Protein AF-D8U3E8-F1 (afdb_monomer)

Nearest PDB structures (foldseek):
  8pfc-assembly4_H  TM=7.923E-01  e=2.607E-06  Arabidopsis thaliana
  8j49-assembly1_A  TM=7.914E-01  e=9.237E-06  Arabidopsis thaliana
  8j4b-assembly1_B  TM=7.544E-01  e=9.237E-06  Arabidopsis thaliana
  8j4b-assembly1_D  TM=7.466E-01  e=3.273E-05  Arabidopsis thaliana
  1ul4-assembly1_A  TM=6.889E-01  e=1.798E-05  Arabidopsis thaliana

Sequence (84 aa):
QVQGCNRSLQNSKLYYQRFKLCEDHLKAPAISIDGVLSRLCQQCGRFHELSAFEGKKRTCRAQLDRIRKAKELRRRKAGGSGGS

Radius of gyration: 18.61 Å; Cα contacts (8 Å, |Δi|>4): 84; chains: 1; bounding box: 44×24×57 Å

InterPro domains:
  IPR004333 SBP domain [PF03110] (1-76)
  IPR004333 SBP domain [PS51141] (1-74)
  IPR036893 SBP domain superfamily [G3DSA:4.10.1100.10] (1-61)
  IPR036893 SBP domain superfamily [SSF103612] (1-71)
  IPR044817 Squamosa promoter-binding-like protein [PTHR31251] (1-77)

Structure (mmCIF, N/CA/C/O backbone):
data_AF-D8U3E8-F1
#
_entry.id   AF-D8U3E8-F1
#
loop_
_atom_site.group_PDB
_atom_site.id
_atom_site.type_symbol
_atom_site.label_atom_id
_atom_site.label_alt_id
_atom_site.label_comp_id
_atom_site.label_asym_id
_atom_site.label_entity_id
_atom_site.label_seq_id
_atom_site.pdbx_PDB_ins_code
_atom_site.Cartn_x
_atom_site.Cartn_y
_atom_site.Cartn_z
_atom_site.occupancy
_atom_site.B_iso_or_equiv
_atom_site.auth_seq_id
_atom_site.auth_comp_id
_atom_site.auth_asym_id
_atom_site.auth_atom_id
_atom_site.pdbx_PDB_model_num
ATOM 1 N N . GLN A 1 1 ? -12.931 7.038 7.669 1.00 58.09 1 GLN A N 1
ATOM 2 C CA . GLN A 1 1 ? -12.817 6.117 8.820 1.00 58.09 1 GLN A CA 1
ATOM 3 C C . GLN A 1 1 ? -13.130 4.730 8.281 1.00 58.09 1 GLN A C 1
ATOM 5 O O . GLN A 1 1 ? -13.979 4.643 7.406 1.00 58.09 1 GLN A O 1
ATOM 10 N N . VAL A 1 2 ? -12.392 3.691 8.678 1.00 64.06 2 VAL A N 1
ATOM 11 C CA . VAL A 1 2 ? -12.617 2.310 8.190 1.00 64.06 2 VAL A CA 1
ATOM 12 C C . VAL A 1 2 ? -14.034 1.884 8.565 1.00 64.06 2 VAL A C 1
ATOM 14 O O . VAL A 1 2 ? -14.437 2.111 9.709 1.00 64.06 2 VAL A O 1
ATOM 17 N N . GLN A 1 3 ? -14.788 1.299 7.633 1.00 58.88 3 GLN A N 1
ATOM 18 C CA . GLN A 1 3 ? -16.135 0.829 7.958 1.00 58.88 3 GLN A CA 1
ATOM 19 C C . GLN A 1 3 ? -16.050 -0.263 9.031 1.00 58.88 3 GLN A C 1
ATOM 21 O O . GLN A 1 3 ? -15.240 -1.181 8.929 1.00 58.88 3 GLN A O 1
ATOM 26 N N . GLY A 1 4 ? -16.851 -0.127 10.091 1.00 60.94 4 GLY A N 1
ATOM 27 C CA . GLY A 1 4 ? -16.850 -1.045 11.235 1.00 60.94 4 GLY A CA 1
ATOM 28 C C . GLY A 1 4 ? -15.752 -0.796 12.277 1.00 60.94 4 GLY A C 1
ATOM 29 O O . GLY A 1 4 ? -15.727 -1.471 13.304 1.00 60.94 4 GLY A O 1
ATOM 30 N N . CYS A 1 5 ? -14.864 0.185 12.079 1.00 67.25 5 CYS A N 1
ATOM 31 C CA . CYS A 1 5 ? -13.874 0.551 13.089 1.00 67.25 5 CYS A CA 1
ATOM 32 C C . CYS A 1 5 ? -14.370 1.719 13.955 1.00 67.25 5 CYS A C 1
ATOM 34 O O . CYS A 1 5 ? -14.274 2.886 13.567 1.00 67.25 5 CYS A O 1
ATOM 36 N N . ASN A 1 6 ? -14.830 1.394 15.165 1.00 64.81 6 ASN A N 1
ATOM 37 C CA . ASN A 1 6 ? -15.172 2.355 16.225 1.00 64.81 6 ASN A CA 1
ATOM 38 C C . ASN A 1 6 ? -14.017 2.571 17.221 1.00 64.81 6 ASN A C 1
ATOM 40 O O . ASN A 1 6 ? -14.228 3.024 18.343 1.00 64.81 6 ASN A O 1
ATOM 44 N N . ARG A 1 7 ? -12.781 2.209 16.849 1.00 70.44 7 ARG A N 1
ATOM 45 C CA . ARG A 1 7 ? -11.626 2.350 17.743 1.00 70.44 7 ARG A CA 1
ATOM 46 C C . ARG A 1 7 ? -11.314 3.838 17.922 1.00 70.44 7 ARG A C 1
ATOM 48 O O . ARG A 1 7 ? -10.951 4.512 16.956 1.00 70.44 7 ARG A O 1
ATOM 55 N N . SER A 1 8 ? -11.426 4.343 19.148 1.00 68.06 8 SER A N 1
ATOM 56 C CA . SER A 1 8 ? -11.093 5.733 19.465 1.00 68.06 8 SER A CA 1
ATOM 57 C C . SER A 1 8 ? -9.620 6.024 19.169 1.00 68.06 8 SER A C 1
ATOM 59 O O . SER A 1 8 ? -8.722 5.538 19.851 1.00 68.06 8 SER A O 1
ATOM 61 N N . LEU A 1 9 ? -9.365 6.873 18.171 1.00 72.12 9 LEU A N 1
ATOM 62 C CA . LEU A 1 9 ? -8.024 7.384 17.836 1.00 72.12 9 LEU A CA 1
ATOM 63 C C . LEU A 1 9 ? -7.547 8.480 18.805 1.00 72.12 9 LEU A C 1
ATOM 65 O O . LEU A 1 9 ? -6.462 9.030 18.633 1.00 72.12 9 LEU A O 1
ATOM 69 N N . GLN A 1 10 ? -8.358 8.783 19.821 1.00 67.25 10 GLN A N 1
ATOM 70 C CA . GLN A 1 10 ? -8.209 9.893 20.762 1.00 67.25 10 GLN A CA 1
ATOM 71 C C . GLN A 1 10 ? -6.890 9.851 21.557 1.00 67.25 10 GLN A C 1
ATOM 73 O O . GLN A 1 10 ? -6.357 10.899 21.895 1.00 67.25 10 GLN A O 1
ATOM 78 N N . ASN A 1 11 ? -6.327 8.656 21.783 1.00 66.94 11 ASN A N 1
ATOM 79 C CA . ASN A 1 11 ? -5.015 8.440 22.421 1.00 66.94 11 ASN A CA 1
ATOM 80 C C . ASN A 1 11 ? -3.960 7.846 21.463 1.00 66.94 11 ASN A C 1
ATOM 82 O O . ASN A 1 11 ? -2.921 7.341 21.880 1.00 66.94 11 ASN A O 1
ATOM 86 N N . SER A 1 12 ? -4.220 7.856 20.154 1.00 75.44 12 SER A N 1
ATOM 87 C CA . SER A 1 12 ? -3.285 7.321 19.159 1.00 75.44 12 SER A CA 1
ATOM 88 C C . SER A 1 12 ? -2.317 8.400 18.665 1.00 75.44 12 SER A C 1
ATOM 90 O O . SER A 1 12 ? -2.675 9.572 18.562 1.00 75.44 12 SER A O 1
ATOM 92 N N . LYS A 1 13 ? -1.090 8.003 18.292 1.00 78.06 13 LYS A N 1
ATOM 93 C CA . LYS A 1 13 ? -0.097 8.896 17.657 1.00 78.06 13 LYS A CA 1
ATOM 94 C C . LYS A 1 13 ? -0.711 9.677 16.483 1.00 78.06 13 LYS A C 1
ATOM 96 O O . LYS A 1 13 ? -1.504 9.129 15.721 1.00 78.06 13 LYS A O 1
ATOM 101 N N . LEU A 1 14 ? -0.261 10.918 16.280 1.00 77.12 14 LEU A N 1
ATOM 102 C CA . LEU A 1 14 ? -0.684 11.824 15.193 1.00 77.12 14 LEU A CA 1
ATOM 103 C C . LEU A 1 14 ? -0.746 11.162 13.808 1.00 77.12 14 LEU A C 1
ATOM 105 O O . LEU A 1 14 ? -1.633 11.461 13.015 1.00 77.12 14 LEU A O 1
ATOM 109 N N . TYR A 1 15 ? 0.165 10.228 13.530 1.00 73.00 15 TYR A N 1
ATOM 110 C CA . TYR A 1 15 ? 0.165 9.434 12.303 1.00 73.00 15 TYR A CA 1
ATOM 111 C C . TYR A 1 15 ? -1.168 8.689 12.091 1.00 73.00 15 TYR A C 1
ATOM 113 O O . TYR A 1 15 ? -1.804 8.833 11.052 1.00 73.00 15 TYR A O 1
ATOM 121 N N . TYR A 1 16 ? -1.649 7.974 13.107 1.00 77.00 16 TYR A N 1
ATOM 122 C CA . TYR A 1 16 ? -2.909 7.224 13.088 1.00 77.00 16 TYR A CA 1
ATOM 123 C C . TYR A 1 16 ? -4.129 8.137 12.935 1.00 77.00 16 TYR A C 1
ATOM 125 O O . TYR A 1 16 ? -5.043 7.843 12.164 1.00 77.00 16 TYR A O 1
ATOM 133 N N . GLN A 1 17 ? -4.109 9.291 13.607 1.00 74.81 17 GLN A N 1
ATOM 134 C CA . GLN A 1 17 ? -5.167 10.297 13.499 1.00 74.81 17 GLN A CA 1
ATOM 135 C C . GLN A 1 17 ? -5.236 10.898 12.090 1.00 74.81 17 GLN A C 1
ATOM 137 O O . GLN A 1 17 ? -6.321 11.028 11.526 1.00 74.81 17 GLN A O 1
ATOM 142 N N . ARG A 1 18 ? -4.078 11.183 11.478 1.00 75.06 18 ARG A N 1
ATOM 143 C CA . ARG A 1 18 ? -3.987 11.745 10.124 1.00 75.06 18 ARG A CA 1
ATOM 144 C C . ARG A 1 18 ? -4.544 10.799 9.061 1.00 75.06 18 ARG A C 1
ATOM 146 O O . ARG A 1 18 ? -5.228 11.252 8.149 1.00 75.06 18 ARG A O 1
ATOM 153 N N . PHE A 1 19 ? -4.289 9.497 9.188 1.00 72.06 19 PHE A N 1
ATOM 154 C CA . PHE A 1 19 ? -4.854 8.488 8.283 1.00 72.06 19 PHE A CA 1
ATOM 155 C C . PHE A 1 19 ? -6.254 8.014 8.699 1.00 72.06 19 PHE A C 1
ATOM 157 O O . PHE A 1 19 ? -6.906 7.306 7.937 1.00 72.06 19 PHE A O 1
ATOM 164 N N . LYS A 1 20 ? -6.744 8.423 9.878 1.00 74.50 20 LYS A N 1
ATOM 165 C CA . LYS A 1 20 ? -7.972 7.914 10.506 1.00 74.50 20 LYS A CA 1
ATOM 166 C C . LYS A 1 20 ? -7.993 6.377 10.605 1.00 74.50 20 LYS A C 1
ATOM 168 O O . LYS A 1 20 ? -9.027 5.750 10.360 1.00 74.50 20 LYS A O 1
ATOM 173 N N . LEU A 1 21 ? -6.847 5.785 10.951 1.00 76.94 21 LEU A N 1
ATOM 174 C CA . LEU A 1 21 ? -6.624 4.340 11.084 1.00 76.94 21 LEU A CA 1
ATOM 175 C C . LEU A 1 21 ? -6.009 4.032 12.447 1.00 76.94 21 LEU A C 1
ATOM 177 O O . LEU A 1 21 ? -5.082 4.724 12.850 1.00 76.94 21 LEU A O 1
ATOM 181 N N . CYS A 1 22 ? -6.466 2.982 13.132 1.00 80.31 22 CYS A N 1
ATOM 182 C CA . CYS A 1 22 ? -5.801 2.510 14.352 1.00 80.31 22 CYS A CA 1
ATOM 183 C C . CYS A 1 22 ? -4.548 1.680 14.017 1.00 80.31 22 CYS A C 1
ATOM 185 O O . CYS A 1 22 ? -4.343 1.302 12.861 1.00 80.31 22 CYS A O 1
ATOM 187 N N . GLU A 1 23 ? -3.716 1.374 15.020 1.00 81.06 23 GLU A N 1
ATOM 188 C CA . GLU A 1 23 ? -2.482 0.609 14.789 1.00 81.06 23 GLU A CA 1
ATOM 189 C C . GLU A 1 23 ? -2.745 -0.771 14.175 1.00 81.06 23 GLU A C 1
ATOM 191 O O . GLU A 1 23 ? -1.997 -1.195 13.296 1.00 81.06 23 GLU A O 1
ATOM 196 N N . ASP A 1 24 ? -3.827 -1.440 14.592 1.00 80.38 24 ASP A N 1
ATOM 197 C CA . ASP A 1 24 ? -4.187 -2.768 14.096 1.00 80.38 24 ASP A CA 1
ATOM 198 C C . ASP A 1 24 ? -4.447 -2.728 12.595 1.00 80.38 24 ASP A C 1
ATOM 200 O O . ASP 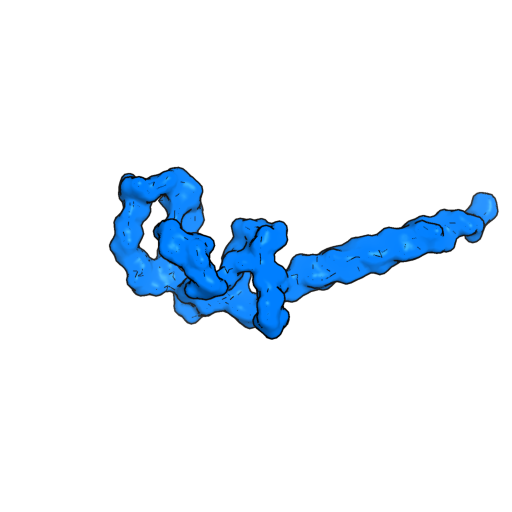A 1 24 ? -3.887 -3.522 11.852 1.00 80.38 24 ASP A O 1
ATOM 204 N N . HIS A 1 25 ? -5.229 -1.751 12.126 1.00 79.62 25 HIS A N 1
ATOM 205 C CA . HIS A 1 25 ? -5.519 -1.575 10.701 1.00 79.62 25 HIS A CA 1
ATOM 206 C C . HIS A 1 25 ? -4.273 -1.199 9.895 1.00 79.62 25 HIS A C 1
ATOM 208 O O . HIS A 1 25 ? -4.184 -1.505 8.708 1.00 79.62 25 HIS A O 1
ATOM 214 N N . LEU A 1 26 ? -3.301 -0.549 10.531 1.00 78.75 26 LEU A N 1
ATOM 215 C CA . LEU A 1 26 ? -2.041 -0.199 9.890 1.00 78.75 26 LEU A CA 1
ATOM 216 C C . LEU A 1 26 ? -1.083 -1.393 9.784 1.00 78.75 26 LEU A C 1
ATOM 218 O O . LEU A 1 26 ? -0.330 -1.491 8.816 1.00 78.75 26 LEU A O 1
ATOM 222 N N . LYS A 1 27 ? -1.137 -2.311 10.755 1.00 80.31 27 LYS A N 1
ATOM 223 C CA . LYS A 1 27 ? -0.409 -3.591 10.753 1.00 80.31 27 LYS A CA 1
ATOM 224 C C . LYS A 1 27 ? -1.141 -4.695 9.982 1.00 80.31 27 LYS A C 1
ATOM 226 O O . LYS A 1 27 ? -0.517 -5.685 9.601 1.00 80.31 27 LYS A O 1
ATOM 231 N N . ALA A 1 28 ? -2.442 -4.545 9.755 1.00 83.94 28 ALA A N 1
ATOM 232 C CA . ALA A 1 28 ? -3.272 -5.548 9.113 1.00 83.94 28 ALA A CA 1
ATOM 233 C C . ALA A 1 28 ? -2.864 -5.773 7.645 1.00 83.94 28 ALA A C 1
ATOM 235 O O . ALA A 1 28 ? -2.498 -4.836 6.930 1.00 83.94 28 ALA A O 1
ATOM 236 N N . PRO A 1 29 ? -2.970 -7.018 7.146 1.00 81.75 29 PRO A N 1
ATOM 237 C CA . PRO A 1 29 ? -2.638 -7.335 5.760 1.00 81.75 29 PRO A CA 1
ATOM 238 C C . PRO A 1 29 ? -3.642 -6.752 4.750 1.00 81.75 29 PRO A C 1
ATOM 240 O O . PRO A 1 29 ? -3.285 -6.578 3.584 1.00 81.75 29 PRO A O 1
ATOM 243 N N . ALA A 1 30 ? -4.886 -6.496 5.159 1.00 86.19 30 ALA A N 1
ATOM 244 C CA . ALA A 1 30 ? -5.927 -5.820 4.386 1.00 86.19 30 ALA A CA 1
ATOM 245 C C . ALA A 1 30 ? -7.026 -5.301 5.329 1.00 86.19 30 ALA A C 1
ATOM 247 O O . ALA A 1 30 ? -7.246 -5.885 6.388 1.00 86.19 30 ALA A O 1
ATOM 248 N N . ILE A 1 31 ? -7.697 -4.215 4.943 1.00 85.81 31 ILE A N 1
ATOM 249 C CA . ILE A 1 31 ? -8.715 -3.504 5.726 1.00 85.81 31 ILE A CA 1
ATOM 250 C C . ILE A 1 31 ? -9.843 -3.018 4.810 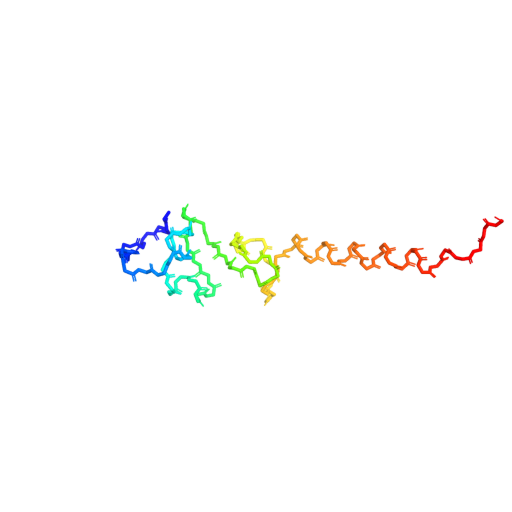1.00 85.81 31 ILE A C 1
ATOM 252 O O . ILE A 1 31 ? -9.585 -2.737 3.647 1.00 85.81 31 ILE A O 1
ATOM 256 N N . SER A 1 32 ? -11.077 -2.886 5.302 1.00 86.25 32 SER A N 1
ATOM 257 C CA . SER A 1 32 ? -12.210 -2.437 4.472 1.00 86.25 32 SER A CA 1
ATOM 258 C C . SER A 1 32 ? -12.462 -0.932 4.623 1.00 86.25 32 SER A C 1
ATOM 260 O O . SER A 1 32 ? -13.026 -0.475 5.617 1.00 86.25 32 SER A O 1
ATOM 262 N N . ILE A 1 33 ? -12.018 -0.132 3.655 1.00 81.81 33 ILE A N 1
ATOM 263 C CA . ILE A 1 33 ? -12.212 1.324 3.648 1.00 81.81 33 ILE A CA 1
ATOM 264 C C . ILE A 1 33 ? -13.423 1.620 2.771 1.00 81.81 33 ILE A C 1
ATOM 266 O O . ILE A 1 33 ? -13.396 1.313 1.588 1.00 81.81 33 ILE A O 1
ATOM 270 N N . ASP A 1 34 ? -14.472 2.210 3.346 1.00 79.75 34 ASP A N 1
ATOM 271 C CA . ASP A 1 34 ? -15.690 2.575 2.603 1.00 79.75 34 ASP A CA 1
ATOM 272 C C . ASP A 1 34 ? -16.379 1.388 1.893 1.00 79.75 34 ASP A C 1
ATOM 274 O O . ASP A 1 34 ? -16.929 1.514 0.809 1.00 79.75 34 ASP A O 1
ATOM 278 N N . GLY A 1 35 ? -16.305 0.192 2.489 1.00 82.38 35 GLY A N 1
ATOM 279 C CA . GLY A 1 35 ? -16.819 -1.044 1.880 1.00 82.38 35 GLY A CA 1
ATOM 280 C C . GLY A 1 35 ? -15.869 -1.683 0.861 1.00 82.38 35 GLY A C 1
ATOM 281 O O . GLY A 1 35 ? -16.147 -2.770 0.360 1.00 82.38 35 GLY A O 1
ATOM 282 N N . VAL A 1 36 ? -14.718 -1.059 0.601 1.00 87.12 36 VAL A N 1
ATOM 283 C CA . VAL A 1 36 ? -13.721 -1.554 -0.343 1.00 87.12 36 VAL A CA 1
ATOM 284 C C . VAL A 1 36 ? -12.506 -2.117 0.384 1.00 87.12 36 VAL A C 1
ATOM 286 O O . VAL A 1 36 ? -11.778 -1.427 1.108 1.00 87.12 36 VAL A O 1
ATOM 289 N N . LEU A 1 37 ? -12.242 -3.399 0.142 1.00 88.62 37 LEU A N 1
ATOM 290 C CA . LEU A 1 37 ? -11.062 -4.085 0.648 1.00 88.62 37 LEU A CA 1
ATOM 291 C C . LEU A 1 37 ? -9.788 -3.434 0.098 1.00 88.62 37 LEU A C 1
ATOM 293 O O . LEU A 1 37 ? -9.513 -3.474 -1.096 1.00 88.62 37 LEU A O 1
ATOM 297 N N . SER A 1 38 ? -8.987 -2.866 0.990 1.00 89.62 38 SER A N 1
ATOM 298 C CA . SER A 1 38 ? -7.776 -2.107 0.708 1.00 89.62 38 SER A CA 1
ATOM 299 C C . SER A 1 38 ? -6.574 -2.672 1.464 1.00 89.62 38 SER A C 1
ATOM 301 O O . SER A 1 38 ? -6.675 -3.124 2.599 1.00 89.62 38 SER A O 1
ATOM 303 N N . ARG A 1 39 ? -5.394 -2.632 0.852 1.00 89.62 39 ARG A N 1
ATOM 304 C CA . ARG A 1 39 ? -4.121 -3.110 1.402 1.00 89.62 39 ARG A CA 1
ATOM 305 C C . ARG A 1 39 ? -3.064 -2.011 1.312 1.00 89.62 39 ARG A C 1
ATOM 307 O O . ARG A 1 39 ? -3.003 -1.265 0.335 1.00 89.62 39 ARG A O 1
ATOM 314 N N . LEU A 1 40 ? -2.211 -1.914 2.332 1.00 85.81 40 LEU A N 1
ATOM 315 C CA . LEU A 1 40 ? -1.089 -0.977 2.354 1.00 85.81 40 LEU A CA 1
ATOM 316 C C . LEU A 1 40 ? 0.012 -1.446 1.394 1.00 85.81 40 LEU A C 1
ATOM 318 O O . LEU A 1 40 ? 0.569 -2.535 1.543 1.00 85.81 40 LEU A O 1
ATOM 322 N N . CYS A 1 41 ? 0.353 -0.616 0.412 1.00 89.62 41 CYS A N 1
ATOM 323 C CA . CYS A 1 41 ? 1.474 -0.886 -0.480 1.00 89.62 41 CYS A CA 1
ATOM 324 C C . CYS A 1 41 ? 2.794 -0.509 0.203 1.00 89.62 41 CYS A C 1
ATOM 326 O O . CYS A 1 41 ? 3.002 0.659 0.533 1.00 89.62 41 CYS A O 1
ATOM 328 N N . GLN A 1 42 ? 3.717 -1.470 0.340 1.00 85.19 42 GLN A N 1
ATOM 329 C CA . GLN A 1 42 ? 5.016 -1.239 0.994 1.00 85.19 42 GLN A CA 1
ATOM 330 C C . GLN A 1 42 ? 5.879 -0.184 0.287 1.00 85.19 42 GLN A C 1
ATOM 332 O O . GLN A 1 42 ? 6.588 0.562 0.947 1.00 85.19 42 GLN A O 1
ATOM 337 N N . GLN A 1 43 ? 5.812 -0.101 -1.044 1.00 88.38 43 GLN A N 1
ATOM 338 C CA . GLN A 1 43 ? 6.605 0.867 -1.813 1.00 88.38 43 GLN A CA 1
ATOM 339 C C . GLN A 1 43 ? 5.978 2.263 -1.847 1.00 88.38 43 GLN A C 1
ATOM 341 O O . GLN A 1 43 ? 6.692 3.249 -1.983 1.00 88.38 43 GLN A O 1
ATOM 346 N N . CYS A 1 44 ? 4.648 2.355 -1.786 1.00 88.38 44 CYS A N 1
ATOM 347 C CA . CYS A 1 44 ? 3.954 3.638 -1.904 1.00 88.38 44 CYS A CA 1
ATOM 348 C C . CYS A 1 44 ? 3.656 4.274 -0.543 1.00 88.38 44 CYS A C 1
ATOM 350 O O . CYS A 1 44 ? 3.415 5.476 -0.485 1.00 88.38 44 CYS A O 1
ATOM 352 N N . GLY A 1 45 ? 3.599 3.478 0.533 1.00 86.00 45 GLY A N 1
ATOM 353 C CA . GLY A 1 45 ? 3.159 3.945 1.850 1.00 86.00 45 GLY A CA 1
ATOM 354 C C . GLY A 1 45 ? 1.698 4.412 1.868 1.00 86.00 45 GLY A C 1
ATOM 355 O O . GLY A 1 45 ? 1.324 5.242 2.691 1.00 86.00 45 GLY A O 1
ATOM 356 N N . ARG A 1 46 ? 0.876 3.923 0.930 1.00 85.56 46 ARG A N 1
ATOM 357 C CA . ARG A 1 46 ? -0.546 4.266 0.787 1.00 85.56 46 ARG A CA 1
ATOM 358 C C . ARG A 1 46 ? -1.396 3.013 0.621 1.00 85.56 46 ARG A C 1
ATOM 360 O O . ARG A 1 46 ? -0.920 1.991 0.117 1.00 85.56 46 ARG A O 1
ATOM 367 N N . PHE A 1 47 ? -2.646 3.111 1.057 1.00 86.88 47 PHE A N 1
ATOM 368 C CA . PHE A 1 47 ? -3.646 2.072 0.858 1.00 86.88 47 PHE A CA 1
ATOM 369 C C . PHE A 1 47 ? -4.152 2.120 -0.579 1.00 86.88 47 PHE A C 1
ATOM 371 O O . PHE A 1 47 ? -4.480 3.185 -1.097 1.00 86.88 47 PHE A O 1
ATOM 378 N N . HIS A 1 48 ? -4.186 0.955 -1.208 1.00 90.31 48 HIS A N 1
ATOM 379 C CA . HIS A 1 48 ? -4.814 0.743 -2.503 1.00 90.31 48 HIS A CA 1
ATOM 380 C C . HIS A 1 48 ? -5.811 -0.398 -2.369 1.00 90.31 48 HIS A C 1
ATOM 382 O O . HIS A 1 48 ? -5.651 -1.241 -1.490 1.00 90.31 48 HIS A O 1
ATOM 388 N N . GLU A 1 49 ? -6.807 -0.462 -3.239 1.00 90.62 49 GLU A N 1
ATOM 389 C CA . GLU A 1 49 ? -7.732 -1.594 -3.269 1.00 90.62 49 GLU A CA 1
ATOM 390 C C . GLU A 1 49 ? -6.987 -2.909 -3.477 1.00 90.62 49 GLU A C 1
ATOM 392 O O . GLU A 1 49 ? -5.977 -2.954 -4.181 1.00 90.62 49 GLU A O 1
ATOM 397 N N . LEU A 1 50 ? -7.495 -3.996 -2.904 1.00 89.25 50 LEU A N 1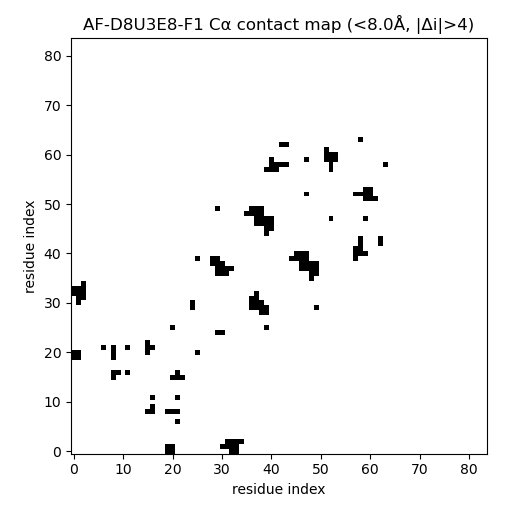
ATOM 398 C CA . LEU A 1 50 ? -6.955 -5.341 -3.086 1.00 89.25 50 LEU A CA 1
ATOM 399 C C . LEU A 1 50 ? -6.902 -5.724 -4.572 1.00 89.25 50 LEU A C 1
ATOM 401 O O . LEU A 1 50 ? -5.920 -6.329 -4.995 1.00 89.25 50 LEU A O 1
ATOM 40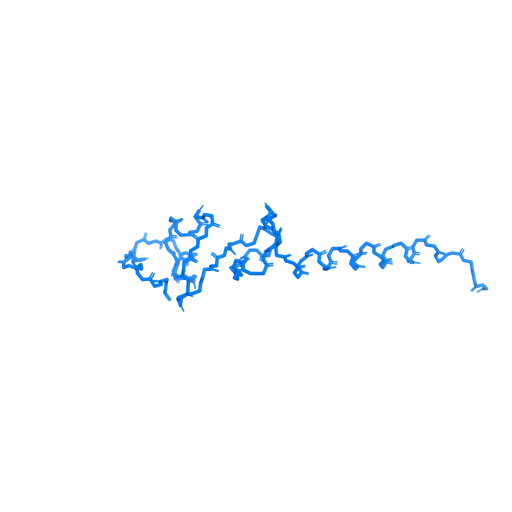5 N N . SER A 1 51 ? -7.868 -5.259 -5.369 1.00 89.75 51 SER A N 1
ATOM 406 C CA . SER A 1 51 ? -7.896 -5.385 -6.834 1.00 89.75 51 SER A CA 1
ATOM 407 C C . SER A 1 51 ? -6.702 -4.726 -7.538 1.00 89.75 51 SER A C 1
ATOM 409 O O . SER A 1 51 ? -6.332 -5.124 -8.639 1.00 89.75 51 SER A O 1
ATOM 411 N N . ALA A 1 52 ? -6.053 -3.738 -6.912 1.00 90.00 52 ALA A N 1
ATOM 412 C CA . ALA A 1 52 ? -4.855 -3.094 -7.447 1.00 90.00 52 ALA A CA 1
ATOM 413 C C . ALA A 1 52 ? -3.563 -3.889 -7.177 1.00 90.00 52 ALA A C 1
ATOM 415 O O . ALA A 1 52 ? -2.487 -3.484 -7.635 1.00 90.00 52 ALA A O 1
ATOM 416 N N . PHE A 1 53 ? -3.624 -4.990 -6.423 1.00 90.25 53 PHE A N 1
ATOM 417 C CA . PHE A 1 53 ? -2.489 -5.874 -6.158 1.00 90.25 53 PHE A CA 1
ATOM 418 C C . PHE A 1 53 ? -2.594 -7.137 -7.011 1.00 90.25 53 PHE A C 1
ATOM 420 O O . PHE A 1 53 ? -3.638 -7.772 -7.075 1.00 90.25 53 PHE A O 1
ATOM 427 N N . GLU A 1 54 ? -1.484 -7.543 -7.628 1.00 84.94 54 GLU A N 1
ATOM 428 C CA . GLU A 1 54 ? -1.448 -8.773 -8.423 1.00 84.94 54 GLU A CA 1
ATOM 429 C C . GLU A 1 54 ? -0.848 -9.934 -7.614 1.00 84.94 54 GLU A C 1
ATOM 431 O O . GLU A 1 54 ? 0.342 -9.949 -7.268 1.00 84.94 54 GLU A O 1
ATOM 436 N N . GLY A 1 55 ? -1.693 -10.925 -7.314 1.00 79.00 55 GLY A N 1
ATOM 437 C CA . GLY A 1 55 ? -1.318 -12.178 -6.658 1.00 79.00 55 GLY A CA 1
ATOM 438 C C . GLY A 1 55 ? -0.794 -11.999 -5.228 1.00 79.00 55 GLY A C 1
ATOM 439 O O . GLY A 1 55 ? -1.432 -11.384 -4.376 1.00 79.00 55 GLY A O 1
ATOM 440 N N . LYS A 1 56 ? 0.388 -12.566 -4.944 1.00 76.19 56 LYS A N 1
ATOM 441 C CA . LYS A 1 56 ? 1.018 -12.548 -3.606 1.00 76.19 56 LYS A CA 1
ATOM 442 C C . LYS A 1 56 ? 1.861 -11.293 -3.328 1.00 76.19 56 LYS A C 1
ATOM 444 O O . LYS A 1 56 ? 2.452 -11.180 -2.255 1.00 76.19 56 LYS A O 1
ATOM 449 N N . LYS A 1 57 ? 1.970 -10.352 -4.275 1.00 82.25 57 LYS A N 1
ATOM 450 C CA . LYS A 1 57 ? 2.845 -9.180 -4.117 1.00 82.25 57 LYS A CA 1
ATOM 451 C C . LYS A 1 57 ? 2.207 -8.132 -3.204 1.00 82.25 57 LYS A C 1
ATOM 453 O O . LYS A 1 57 ? 1.047 -7.770 -3.358 1.00 82.25 57 LYS A O 1
ATOM 458 N N . ARG A 1 58 ? 3.004 -7.583 -2.280 1.00 82.19 58 ARG A N 1
ATOM 459 C CA . ARG A 1 58 ? 2.632 -6.450 -1.401 1.00 82.19 58 ARG A CA 1
ATOM 460 C C . ARG A 1 58 ? 2.875 -5.081 -2.049 1.00 82.19 58 ARG A C 1
ATOM 462 O O . ARG A 1 58 ? 2.922 -4.054 -1.375 1.00 82.19 58 ARG A O 1
ATOM 469 N N . THR A 1 59 ? 3.056 -5.069 -3.365 1.00 89.75 59 THR A N 1
ATOM 470 C CA . THR A 1 59 ? 3.300 -3.875 -4.169 1.00 89.75 59 THR A CA 1
ATOM 471 C C . THR A 1 59 ? 2.177 -3.744 -5.182 1.00 89.75 59 THR A C 1
ATOM 473 O O . THR A 1 59 ? 1.873 -4.715 -5.874 1.00 89.75 59 THR A O 1
ATOM 476 N N . CYS A 1 60 ? 1.562 -2.567 -5.270 1.00 92.19 60 CYS A N 1
ATOM 477 C CA . CYS A 1 60 ? 0.482 -2.332 -6.221 1.00 92.19 60 CYS A CA 1
ATOM 478 C C . CYS A 1 60 ? 0.984 -2.434 -7.672 1.00 92.19 60 CYS A C 1
ATOM 480 O O . CYS A 1 60 ? 2.150 -2.150 -7.978 1.00 92.19 60 CYS A O 1
ATOM 482 N N . ARG A 1 61 ? 0.084 -2.819 -8.581 1.00 92.00 61 ARG A N 1
ATOM 483 C CA . ARG A 1 61 ? 0.352 -2.975 -10.016 1.00 92.00 61 ARG A CA 1
ATOM 484 C C . ARG A 1 61 ? 0.923 -1.704 -10.638 1.00 92.00 61 ARG A C 1
ATOM 486 O O . ARG A 1 61 ? 1.885 -1.783 -11.393 1.00 92.00 61 ARG A O 1
ATOM 493 N N . ALA A 1 62 ? 0.402 -0.538 -10.255 1.00 90.38 62 ALA A N 1
ATOM 494 C CA . ALA A 1 62 ? 0.892 0.757 -10.728 1.00 90.38 62 ALA A CA 1
ATOM 495 C C . ALA A 1 62 ? 2.385 0.963 -10.422 1.00 90.38 62 ALA A C 1
ATOM 497 O O . ALA A 1 62 ? 3.155 1.386 -11.282 1.00 90.38 62 ALA A O 1
ATOM 498 N N . GLN A 1 63 ? 2.826 0.611 -9.211 1.00 91.69 63 GLN A N 1
ATOM 499 C CA . GLN A 1 63 ? 4.231 0.733 -8.838 1.00 91.69 63 GLN A CA 1
ATOM 500 C C . GLN A 1 63 ? 5.103 -0.312 -9.543 1.00 91.69 63 GLN A C 1
ATOM 502 O O . GLN A 1 63 ? 6.231 -0.002 -9.928 1.00 91.69 63 GLN A O 1
ATOM 507 N N . LEU A 1 64 ? 4.596 -1.533 -9.743 1.00 90.38 64 LEU A N 1
ATOM 508 C CA . LEU A 1 64 ? 5.286 -2.555 -10.536 1.00 90.38 64 LEU A CA 1
ATOM 509 C C . LEU A 1 64 ? 5.493 -2.095 -11.983 1.00 90.38 64 LEU A C 1
ATOM 511 O O . LEU A 1 64 ? 6.596 -2.243 -12.508 1.00 90.38 64 LEU A O 1
ATOM 515 N N . ASP A 1 65 ? 4.473 -1.496 -12.598 1.00 91.44 65 ASP A N 1
ATOM 516 C CA . ASP A 1 65 ? 4.557 -0.923 -13.942 1.00 91.44 65 ASP A CA 1
ATOM 517 C C . ASP A 1 65 ? 5.594 0.204 -14.006 1.00 91.44 65 ASP A C 1
ATOM 519 O O . ASP A 1 65 ? 6.485 0.195 -14.857 1.00 91.44 65 ASP A O 1
ATOM 523 N N . ARG A 1 66 ? 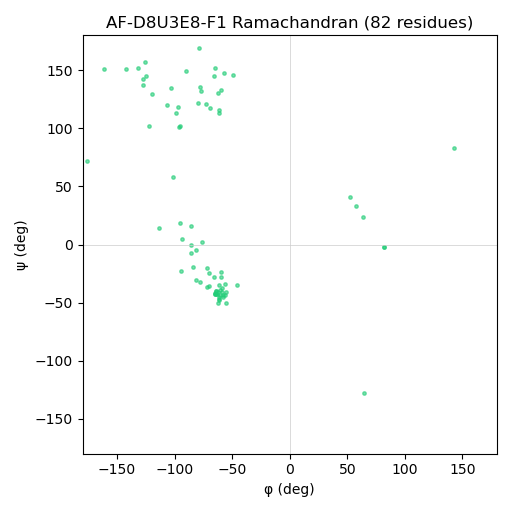5.585 1.099 -13.009 1.00 90.94 66 ARG A N 1
ATOM 524 C CA . ARG A 1 66 ? 6.582 2.170 -12.874 1.00 90.94 66 ARG A CA 1
ATOM 525 C C . ARG A 1 66 ? 8.008 1.623 -12.820 1.00 90.94 66 ARG A C 1
ATOM 527 O O . ARG A 1 66 ? 8.896 2.153 -13.485 1.00 90.94 66 ARG A O 1
ATOM 534 N N . ILE A 1 67 ? 8.230 0.549 -12.058 1.00 90.56 67 ILE A N 1
ATOM 535 C CA . ILE A 1 67 ? 9.536 -0.121 -11.964 1.00 90.56 67 ILE A CA 1
ATOM 536 C C . ILE A 1 67 ? 9.925 -0.739 -13.314 1.00 90.56 67 ILE A C 1
ATOM 538 O O . ILE A 1 67 ? 11.079 -0.616 -13.724 1.00 90.56 67 ILE A O 1
ATOM 542 N N . ARG A 1 68 ? 8.988 -1.388 -14.018 1.00 90.50 68 ARG A N 1
ATOM 543 C CA . ARG A 1 68 ? 9.233 -1.972 -15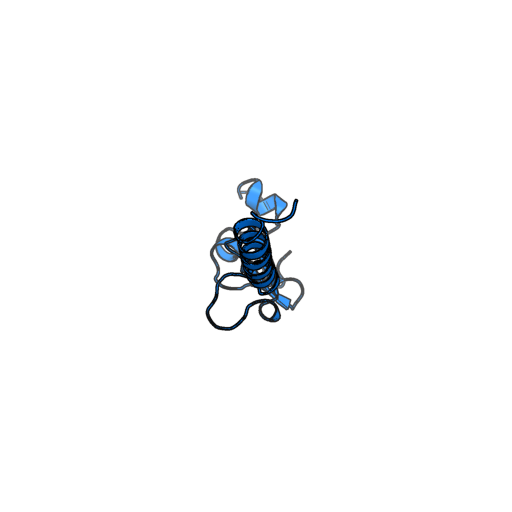.348 1.00 90.50 68 ARG A CA 1
ATOM 544 C C . ARG A 1 68 ? 9.613 -0.897 -16.369 1.00 90.50 68 ARG A C 1
ATOM 546 O O . ARG A 1 68 ? 10.674 -1.012 -16.979 1.00 90.50 68 ARG A O 1
ATOM 553 N N . LYS A 1 69 ? 8.828 0.181 -16.471 1.00 91.88 69 LYS A N 1
ATOM 554 C CA . LYS A 1 69 ? 9.121 1.334 -17.341 1.00 91.88 69 LYS A CA 1
ATOM 555 C C . LYS A 1 69 ? 10.465 1.975 -17.005 1.00 91.88 69 LYS A C 1
ATOM 557 O O . LYS A 1 69 ? 11.267 2.226 -17.897 1.00 91.88 69 LYS A O 1
ATOM 562 N N . ALA A 1 70 ? 10.765 2.185 -15.722 1.00 90.94 70 ALA A N 1
ATOM 563 C CA . ALA A 1 70 ? 12.051 2.746 -15.307 1.00 90.94 70 ALA A CA 1
ATOM 564 C C . ALA A 1 70 ? 13.239 1.868 -15.739 1.00 90.94 70 ALA A C 1
ATOM 566 O O . ALA A 1 70 ? 14.267 2.392 -16.168 1.00 90.94 70 ALA A O 1
ATOM 567 N N . LYS A 1 71 ? 13.105 0.536 -15.664 1.00 89.50 71 LYS A N 1
ATOM 568 C CA . LYS A 1 71 ? 14.128 -0.396 -16.161 1.00 89.50 71 LYS A CA 1
ATOM 569 C C . LYS A 1 71 ? 14.301 -0.302 -17.677 1.00 89.50 71 LYS A C 1
ATOM 571 O O . LYS A 1 71 ? 15.436 -0.284 -18.140 1.00 89.50 71 LYS A O 1
ATOM 576 N N . GLU A 1 72 ? 13.212 -0.216 -18.435 1.00 89.56 72 GLU A N 1
ATOM 577 C CA . GLU A 1 72 ? 13.260 -0.054 -19.894 1.00 89.56 72 GLU A CA 1
ATOM 578 C C . GLU A 1 72 ? 13.961 1.248 -20.302 1.00 89.56 72 GLU A C 1
ATOM 580 O O . GLU A 1 72 ? 14.888 1.219 -21.110 1.00 89.56 72 GLU A O 1
ATOM 585 N N . LEU A 1 73 ? 13.603 2.374 -19.677 1.00 88.06 73 LEU A N 1
ATOM 586 C CA . LEU A 1 73 ? 14.249 3.668 -19.923 1.00 88.06 73 LEU A CA 1
ATOM 587 C C . LEU A 1 73 ? 15.754 3.624 -19.635 1.00 88.06 73 LEU A C 1
ATOM 589 O O . LEU A 1 73 ? 16.547 4.164 -20.405 1.00 88.06 73 LEU A O 1
ATOM 593 N N . ARG A 1 74 ? 16.161 2.953 -18.548 1.00 85.44 74 ARG A N 1
ATOM 594 C CA . ARG A 1 74 ? 17.581 2.754 -18.222 1.00 85.44 74 ARG A CA 1
ATOM 595 C C . ARG A 1 74 ? 18.297 1.909 -19.272 1.00 85.44 74 ARG A C 1
ATOM 597 O O . ARG A 1 74 ? 19.397 2.279 -19.658 1.00 85.44 74 ARG A O 1
ATOM 604 N N . ARG A 1 75 ? 17.682 0.828 -19.771 1.00 82.25 75 ARG A N 1
ATOM 605 C CA . ARG A 1 75 ? 18.273 0.028 -20.860 1.00 82.25 75 ARG A CA 1
ATOM 606 C C . ARG A 1 75 ? 18.419 0.835 -22.150 1.00 82.25 75 ARG A C 1
ATOM 608 O O . ARG A 1 75 ? 19.466 0.761 -22.777 1.00 82.25 75 ARG A O 1
ATOM 615 N N . ARG A 1 76 ? 17.411 1.638 -22.511 1.00 79.38 76 ARG A N 1
ATOM 616 C CA . ARG A 1 76 ? 17.461 2.513 -23.698 1.00 79.38 76 ARG A CA 1
ATOM 617 C C . ARG A 1 76 ? 18.574 3.557 -23.590 1.00 79.38 76 ARG A C 1
ATOM 619 O O . ARG A 1 76 ? 19.279 3.775 -24.562 1.00 79.38 76 ARG A O 1
ATOM 626 N N . LYS A 1 77 ? 18.771 4.157 -22.410 1.00 71.06 77 LYS A N 1
ATOM 627 C CA . LYS A 1 77 ? 19.884 5.094 -22.172 1.00 71.06 77 LYS A CA 1
ATOM 628 C C . LYS A 1 77 ? 21.256 4.414 -22.144 1.00 71.06 77 LYS A C 1
ATOM 630 O O . LYS A 1 77 ? 22.215 5.006 -22.613 1.00 71.06 77 LYS A O 1
ATOM 635 N N . ALA A 1 78 ? 21.356 3.192 -21.622 1.00 66.38 78 ALA A N 1
ATOM 636 C CA . ALA A 1 78 ? 22.620 2.454 -21.565 1.00 66.38 78 ALA A CA 1
ATOM 637 C C . ALA A 1 78 ? 23.095 1.936 -22.939 1.00 66.38 78 ALA A C 1
ATOM 639 O O . ALA A 1 78 ? 24.276 1.661 -23.098 1.00 66.38 78 ALA A O 1
ATOM 640 N N . GLY A 1 79 ? 22.195 1.818 -23.923 1.00 62.50 79 GLY A N 1
ATOM 641 C CA . GLY A 1 79 ? 22.529 1.479 -25.313 1.00 62.50 79 GLY A CA 1
ATOM 6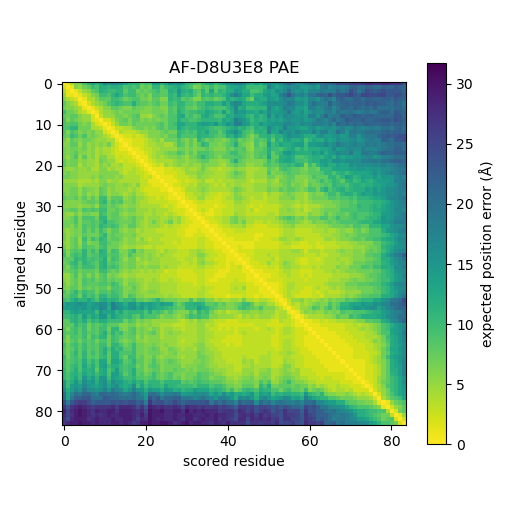42 C C . GLY A 1 79 ? 22.739 2.687 -26.237 1.00 62.50 79 GLY A C 1
ATOM 643 O O . GLY A 1 79 ? 22.891 2.499 -27.437 1.00 62.50 79 GLY A O 1
ATOM 644 N N . GLY A 1 80 ? 22.705 3.914 -25.707 1.00 55.81 80 GLY A N 1
ATOM 645 C CA . GLY A 1 80 ? 22.820 5.160 -26.470 1.00 55.81 80 GLY A CA 1
ATOM 646 C C . GLY A 1 80 ? 24.208 5.789 -26.381 1.00 55.81 80 GLY A C 1
ATOM 647 O O . GLY A 1 80 ? 24.323 6.928 -25.942 1.00 55.81 80 GLY A O 1
ATOM 648 N N . SER A 1 81 ? 25.238 5.048 -26.786 1.00 58.59 81 SER A N 1
ATOM 649 C CA . SER A 1 81 ? 26.562 5.586 -27.115 1.00 58.59 81 SER A CA 1
ATOM 650 C C . SER A 1 81 ? 26.853 5.189 -28.559 1.00 58.59 81 SER A C 1
ATOM 652 O O . SER A 1 81 ? 27.170 4.032 -28.819 1.00 58.59 81 SER A O 1
ATOM 654 N N . GLY A 1 82 ? 26.693 6.118 -29.499 1.00 55.75 82 GLY A N 1
ATOM 655 C CA . GLY A 1 82 ? 27.009 5.891 -30.911 1.00 55.75 82 GLY A CA 1
ATOM 656 C C . GLY A 1 82 ? 26.012 6.568 -31.837 1.00 55.75 82 GLY A C 1
ATOM 657 O O . GLY A 1 82 ? 25.065 5.938 -32.296 1.00 55.75 82 GLY A O 1
ATOM 658 N N . GLY A 1 83 ? 26.211 7.857 -32.097 1.00 53.25 83 GLY A N 1
ATOM 659 C CA . GLY A 1 83 ? 25.383 8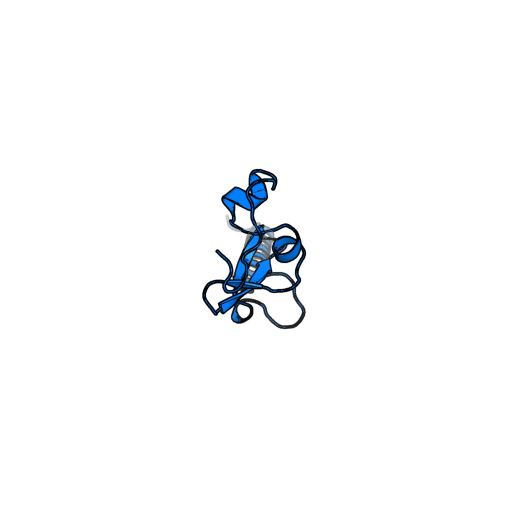.600 -33.038 1.00 53.25 83 GLY A CA 1
ATOM 660 C C . GLY A 1 83 ? 25.862 10.030 -33.229 1.00 53.25 83 GLY A C 1
ATOM 661 O O . GLY A 1 83 ? 25.176 10.933 -32.766 1.00 53.25 83 GLY A O 1
ATOM 662 N N . SER A 1 84 ? 27.005 10.139 -33.920 1.00 46.62 84 SER A N 1
ATOM 663 C CA . SER A 1 84 ? 27.637 11.321 -34.543 1.00 46.62 84 SER A CA 1
ATOM 664 C C . SER A 1 84 ? 28.175 12.434 -33.647 1.00 46.62 84 SER A C 1
ATOM 666 O O . SER A 1 84 ? 27.394 13.094 -32.935 1.00 46.62 84 SER A O 1
#

Foldseek 3Di:
DFVPDPDDCVPPPPVCVVVVHDPCCVVDQWTHRPNFIWGQQPVPRDIDGPVQDDDPHSHGPVVVVVVVVVVVVVVVVVPPDDDD

Mean predicted aligned error: 9.0 Å

Solvent-accessible surface area (backbone atoms only — not comparable to full-atom values): 5139 Å² total; per-residue (Å²): 105,40,60,93,61,83,74,77,51,87,87,49,60,69,69,34,51,74,72,48,42,56,72,64,63,72,72,38,84,58,42,40,49,82,82,40,54,23,25,64,17,74,86,74,77,42,73,41,48,50,88,45,34,62,85,91,48,62,46,36,46,70,58,53,50,51,53,52,52,52,50,51,54,48,51,58,58,73,68,66,78,86,83,132

Organism: NCBI:txid3068

Secondary structure (DSSP, 8-state):
--TT----GGGS-HHHHHHT--HHHHHSS-EEETTEEEEEETTTTEEEEGGGB-TT-SSBHHHHHHHHHHHHHHHHHHT-----

pLDDT: mean 79.68, std 1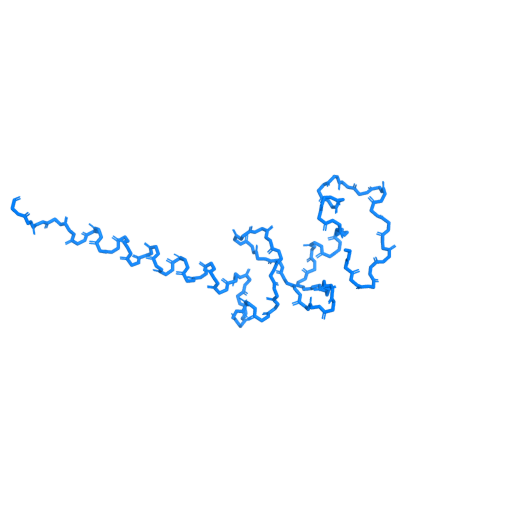0.97, range [46.62, 92.19]